Protein AF-A0A3D5JD15-F1 (afdb_monomer_lite)

Foldseek 3Di:
DVVVLVVCVVCVVVCCVLLVHDDSVCSVPDDDVQSVCFRGVQSNVVHPGSVSVCVVPPCLQCQQVDPAQEEAEAECPPPVCHVVPDHDPVSHHPSYHYYYDHD

Sequence (103 aa):
MGWLKFSVVRKWTLLKEALGLSDPSQINGLKTLWEFDDLLTAPLHGFKNVHDYHEKTICRQYLAGIQVPTLLVHALDDSFMVPEVTSQTSELSNLVQTAFVPI

Structure (mmCIF, N/CA/C/O backbone):
data_AF-A0A3D5JD15-F1
#
_entry.id   AF-A0A3D5JD15-F1
#
loop_
_atom_site.group_PDB
_atom_site.id
_atom_site.type_symbol
_atom_site.label_atom_id
_atom_site.label_alt_id
_atom_site.label_comp_id
_atom_site.label_asym_id
_atom_site.label_entity_id
_atom_site.label_seq_id
_atom_site.pdbx_PDB_ins_code
_atom_site.Cartn_x
_atom_site.Cartn_y
_atom_site.Cartn_z
_atom_site.occupancy
_atom_site.B_iso_or_equiv
_atom_site.auth_seq_id
_atom_site.auth_comp_id
_atom_site.auth_asym_id
_atom_site.auth_atom_id
_atom_site.pdbx_PDB_model_num
ATOM 1 N N . MET A 1 1 ? 10.697 8.465 -2.730 1.00 75.94 1 MET A N 1
ATOM 2 C CA . MET A 1 1 ? 10.735 7.787 -4.051 1.00 75.94 1 MET A CA 1
ATOM 3 C C . MET A 1 1 ? 12.131 7.356 -4.527 1.00 75.94 1 MET A C 1
ATOM 5 O O . MET A 1 1 ? 12.222 6.334 -5.193 1.00 75.94 1 MET A O 1
ATOM 9 N N . GLY A 1 2 ? 13.221 8.081 -4.226 1.00 88.19 2 GLY A N 1
ATOM 10 C CA . GLY A 1 2 ? 14.555 7.781 -4.792 1.00 88.19 2 GLY A CA 1
ATOM 11 C C . GLY A 1 2 ? 15.024 6.327 -4.628 1.00 88.19 2 GLY A C 1
ATOM 12 O O . GLY A 1 2 ? 15.436 5.702 -5.601 1.00 88.19 2 GLY A O 1
ATOM 13 N N . TRP A 1 3 ? 14.862 5.753 -3.433 1.00 89.25 3 TRP A N 1
ATOM 14 C CA . TRP A 1 3 ? 15.224 4.357 -3.158 1.00 89.25 3 TRP A CA 1
ATOM 15 C C . TRP A 1 3 ? 14.367 3.321 -3.898 1.00 89.25 3 TRP A C 1
ATOM 17 O O . TRP A 1 3 ? 14.900 2.306 -4.341 1.00 89.25 3 TRP A O 1
ATOM 27 N N . LEU A 1 4 ? 13.066 3.581 -4.074 1.00 91.25 4 LEU A N 1
ATOM 28 C CA . LEU A 1 4 ? 12.158 2.712 -4.837 1.00 91.25 4 LEU A CA 1
ATOM 29 C C . LEU A 1 4 ? 12.621 2.606 -6.292 1.00 91.25 4 LEU A C 1
ATOM 31 O O . LEU A 1 4 ? 12.877 1.508 -6.783 1.00 91.25 4 LEU A O 1
ATOM 35 N N . LYS A 1 5 ? 12.843 3.754 -6.941 1.00 94.06 5 LYS A N 1
ATOM 36 C CA . LYS A 1 5 ? 13.374 3.822 -8.311 1.00 94.06 5 LYS A CA 1
ATOM 37 C C . LYS A 1 5 ? 14.727 3.131 -8.433 1.00 94.06 5 LYS A C 1
ATOM 39 O O . LYS A 1 5 ? 14.914 2.297 -9.313 1.00 94.06 5 LYS A O 1
ATOM 44 N N . PHE A 1 6 ? 15.649 3.433 -7.518 1.00 94.12 6 PHE A N 1
ATOM 45 C CA . PHE A 1 6 ? 16.978 2.827 -7.502 1.00 94.12 6 PHE A CA 1
ATOM 46 C C . PHE A 1 6 ? 16.911 1.299 -7.389 1.00 94.12 6 PHE A C 1
ATOM 48 O O . PHE A 1 6 ? 17.610 0.593 -8.110 1.00 94.12 6 PHE A O 1
ATOM 55 N N . SER A 1 7 ? 16.040 0.774 -6.522 1.00 93.69 7 SER A N 1
ATOM 56 C CA . SER A 1 7 ? 15.857 -0.669 -6.343 1.00 93.69 7 SER A CA 1
ATOM 57 C C . SER A 1 7 ? 15.391 -1.360 -7.627 1.00 93.69 7 SER A C 1
ATOM 59 O O . SER A 1 7 ? 15.904 -2.431 -7.960 1.00 93.69 7 SER A O 1
ATOM 61 N N . VAL A 1 8 ? 14.467 -0.738 -8.368 1.00 94.25 8 VAL A N 1
ATOM 62 C CA . VAL A 1 8 ? 13.955 -1.266 -9.642 1.00 94.25 8 VAL A CA 1
ATOM 63 C C . VAL A 1 8 ? 15.029 -1.207 -10.723 1.00 94.25 8 VAL A C 1
ATOM 65 O O . VAL A 1 8 ? 15.295 -2.224 -11.358 1.00 94.25 8 VAL A O 1
ATOM 68 N N . VAL A 1 9 ? 15.716 -0.070 -10.878 1.00 94.25 9 VAL A N 1
ATOM 69 C CA . VAL A 1 9 ? 16.820 0.078 -11.845 1.00 94.25 9 VAL A CA 1
ATOM 70 C C . VAL A 1 9 ? 17.948 -0.918 -11.552 1.00 94.25 9 VAL A C 1
ATOM 72 O O . VAL A 1 9 ? 18.471 -1.547 -12.467 1.00 94.25 9 VAL A O 1
ATOM 75 N N . ARG A 1 10 ? 18.276 -1.161 -10.277 1.00 95.25 10 ARG A N 1
ATOM 76 C CA . ARG A 1 10 ? 19.257 -2.187 -9.878 1.00 95.25 10 ARG A CA 1
ATOM 77 C C . ARG A 1 10 ? 18.846 -3.599 -10.315 1.00 95.25 10 ARG A C 1
ATOM 79 O O . ARG A 1 10 ? 19.709 -4.419 -10.605 1.00 95.25 10 ARG A O 1
ATOM 86 N N . LYS A 1 11 ? 17.544 -3.892 -10.347 1.00 94.31 11 LYS A N 1
ATOM 87 C CA . LYS A 1 11 ? 16.974 -5.186 -10.763 1.00 94.31 11 LYS A CA 1
ATOM 88 C C . LYS A 1 11 ? 16.532 -5.198 -12.230 1.00 94.31 11 LYS A C 1
ATOM 90 O O . LYS A 1 11 ? 15.847 -6.128 -12.644 1.00 94.31 11 LYS A O 1
ATOM 95 N N . TRP A 1 12 ? 16.912 -4.194 -13.018 1.00 94.44 12 TRP A N 1
ATOM 96 C CA . TRP A 1 12 ? 16.399 -3.973 -14.370 1.00 94.44 12 TRP A CA 1
ATOM 97 C C . TRP A 1 12 ? 16.459 -5.212 -15.267 1.00 94.44 12 TRP A C 1
ATOM 99 O O . TRP A 1 12 ? 15.482 -5.547 -15.932 1.00 94.44 12 TRP A O 1
ATOM 109 N N . THR A 1 13 ? 17.580 -5.935 -15.238 1.00 94.56 13 THR A N 1
ATOM 110 C CA . THR A 1 13 ? 17.782 -7.146 -16.044 1.00 94.56 13 THR A CA 1
ATOM 111 C C . THR A 1 13 ? 16.754 -8.239 -15.765 1.00 94.56 13 THR A C 1
ATOM 113 O O . THR A 1 13 ? 16.452 -9.004 -16.673 1.00 94.56 13 THR A O 1
ATOM 116 N N . LEU A 1 14 ? 16.200 -8.288 -14.550 1.00 94.31 14 LEU A N 1
ATOM 117 C CA . LEU A 1 14 ? 15.187 -9.258 -14.132 1.00 94.31 14 LEU A CA 1
ATOM 118 C C . LEU A 1 14 ? 13.759 -8.795 -14.445 1.00 94.31 14 LEU A C 1
ATOM 120 O O . LEU A 1 14 ? 12.866 -9.624 -14.562 1.00 94.31 14 LEU A O 1
ATOM 124 N N . LEU A 1 15 ? 13.531 -7.481 -14.524 1.00 94.50 15 LEU A N 1
ATOM 125 C CA . LEU A 1 15 ? 12.182 -6.906 -14.548 1.00 94.50 15 LEU A CA 1
ATOM 126 C C . LEU A 1 15 ? 11.758 -6.398 -15.929 1.00 94.50 15 LEU A C 1
ATOM 128 O O . LEU A 1 15 ? 10.566 -6.369 -16.210 1.00 94.50 15 LEU A O 1
ATOM 132 N N . LYS A 1 16 ? 12.701 -6.013 -16.799 1.00 93.31 16 LYS A N 1
ATOM 133 C CA . LYS A 1 16 ? 12.410 -5.339 -18.079 1.00 93.31 16 LYS A CA 1
ATOM 134 C C . LYS A 1 16 ? 11.424 -6.098 -18.979 1.00 93.31 16 LYS A C 1
ATOM 136 O O . LYS A 1 16 ? 10.552 -5.478 -19.575 1.00 93.31 16 LYS A O 1
ATOM 141 N N . GLU A 1 17 ? 11.533 -7.428 -19.039 1.00 92.62 17 GLU A N 1
ATOM 142 C CA . GLU A 1 17 ? 10.667 -8.270 -19.876 1.00 92.62 17 GLU A CA 1
ATOM 143 C C . GLU A 1 17 ? 9.260 -8.370 -19.289 1.00 92.62 17 GLU A C 1
ATOM 145 O O . GLU A 1 17 ? 8.287 -8.153 -20.004 1.00 92.62 17 GLU A O 1
ATOM 150 N N . ALA A 1 18 ? 9.154 -8.603 -17.977 1.00 91.56 18 ALA A N 1
ATOM 151 C CA . ALA A 1 18 ? 7.874 -8.641 -17.270 1.00 91.56 18 ALA A CA 1
ATOM 152 C C . ALA A 1 18 ? 7.139 -7.290 -17.308 1.00 91.56 18 ALA A C 1
ATOM 154 O O . ALA A 1 18 ? 5.915 -7.248 -17.329 1.00 91.56 18 ALA A O 1
ATOM 155 N N . LEU A 1 19 ? 7.891 -6.189 -17.336 1.00 91.75 19 LEU A N 1
ATOM 156 C CA . LEU A 1 19 ? 7.360 -4.832 -17.435 1.00 91.75 19 LEU A CA 1
ATOM 157 C C . LEU A 1 19 ? 7.051 -4.403 -18.876 1.00 91.75 19 LEU A C 1
ATOM 159 O O . LEU A 1 19 ? 6.415 -3.373 -19.074 1.00 91.75 19 LEU A O 1
ATOM 163 N N . GLY A 1 20 ? 7.535 -5.135 -19.884 1.00 91.19 20 GLY A N 1
ATOM 164 C CA . GLY A 1 20 ? 7.450 -4.710 -21.283 1.00 91.19 20 GLY A CA 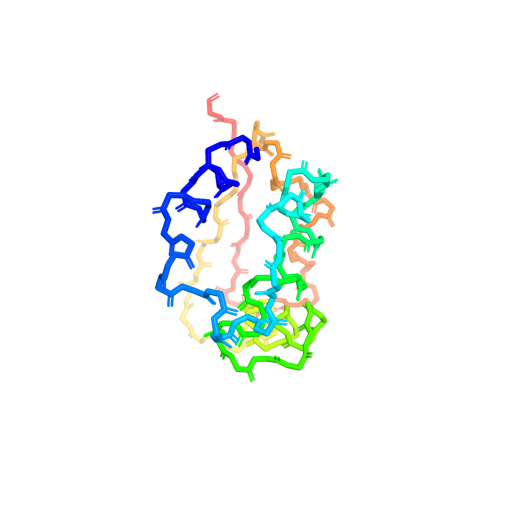1
ATOM 165 C C . GLY A 1 20 ? 8.181 -3.391 -21.571 1.00 91.19 20 GLY A C 1
ATOM 166 O O . GLY A 1 20 ? 7.809 -2.676 -22.499 1.00 91.19 20 GLY A O 1
ATOM 167 N N . LEU A 1 21 ? 9.203 -3.044 -20.778 1.00 91.06 21 LEU A N 1
ATOM 168 C CA . LEU A 1 21 ? 9.939 -1.784 -20.899 1.00 91.06 21 LEU A CA 1
ATOM 169 C C . LEU A 1 21 ? 11.309 -2.004 -21.541 1.00 91.06 21 LEU A C 1
ATOM 171 O O . LEU A 1 21 ? 12.045 -2.926 -21.191 1.00 91.06 21 LEU A O 1
ATOM 175 N N . SER A 1 22 ? 11.683 -1.107 -22.452 1.00 89.56 22 SER A N 1
ATOM 176 C CA . SER A 1 22 ? 12.971 -1.153 -23.152 1.00 89.56 22 SER A CA 1
ATOM 177 C C . SER A 1 22 ? 14.027 -0.224 -22.555 1.00 89.56 22 SER A C 1
ATOM 179 O O . SER A 1 22 ? 15.215 -0.467 -22.759 1.00 89.56 22 SER A O 1
ATOM 181 N N . ASP A 1 23 ? 13.623 0.814 -21.814 1.00 91.12 23 ASP A N 1
ATOM 182 C CA . ASP A 1 23 ? 14.528 1.838 -21.285 1.00 91.12 23 ASP A CA 1
ATOM 183 C C . ASP A 1 23 ? 14.300 2.102 -19.780 1.00 91.12 23 ASP A C 1
ATOM 185 O O . ASP A 1 23 ? 13.219 2.549 -19.383 1.00 91.12 23 ASP A O 1
ATOM 189 N N . PRO A 1 24 ? 15.313 1.891 -18.913 1.00 91.12 24 PRO A N 1
ATOM 190 C CA . PRO A 1 24 ? 15.196 2.185 -17.487 1.00 91.12 24 PRO A CA 1
ATOM 191 C C . PRO A 1 24 ? 15.060 3.685 -17.177 1.00 91.12 24 PRO A C 1
ATOM 193 O O . PRO A 1 24 ? 14.674 4.036 -16.060 1.00 91.12 24 PRO A O 1
ATOM 196 N N . SER A 1 25 ? 15.349 4.588 -18.125 1.00 90.75 25 SER A N 1
ATOM 197 C CA . SER A 1 25 ? 15.193 6.037 -17.929 1.00 90.75 25 SER A CA 1
ATOM 198 C C . SER A 1 25 ? 13.743 6.436 -17.616 1.00 90.75 25 SER A C 1
ATOM 200 O O . SER A 1 25 ? 13.517 7.376 -16.848 1.00 90.75 25 SER A O 1
ATOM 202 N N . GLN A 1 26 ? 12.767 5.655 -18.098 1.00 89.94 26 GLN A N 1
ATOM 203 C CA . GLN A 1 26 ? 11.338 5.841 -17.832 1.00 89.94 26 GLN A CA 1
ATOM 204 C C . GLN A 1 26 ? 11.020 5.799 -16.324 1.00 89.94 26 GLN A C 1
ATOM 206 O O . GLN A 1 26 ? 10.150 6.526 -15.851 1.00 89.94 26 GLN A O 1
ATOM 211 N N . ILE A 1 27 ? 11.784 5.029 -15.539 1.00 92.19 27 ILE A N 1
ATOM 212 C CA . ILE A 1 27 ? 11.623 4.917 -14.078 1.00 92.19 27 ILE A CA 1
ATOM 213 C C . ILE A 1 27 ? 12.081 6.202 -13.368 1.00 92.19 27 ILE A C 1
ATOM 215 O O . ILE A 1 27 ? 11.518 6.609 -12.346 1.00 92.19 27 ILE A O 1
ATOM 219 N N . ASN A 1 28 ? 13.101 6.878 -13.903 1.00 89.31 28 ASN A N 1
ATOM 220 C CA . ASN A 1 28 ? 13.638 8.096 -13.295 1.00 89.31 28 ASN A CA 1
ATOM 221 C C . ASN A 1 28 ? 12.635 9.255 -13.360 1.00 89.31 28 ASN A C 1
ATOM 223 O O . ASN A 1 28 ? 12.604 10.073 -12.435 1.00 89.31 28 ASN A O 1
ATOM 227 N N . GLY A 1 29 ? 11.783 9.281 -14.390 1.00 89.88 29 GLY A N 1
ATOM 228 C CA . GLY A 1 29 ? 10.768 10.314 -14.610 1.00 89.88 29 GLY A CA 1
ATOM 229 C C . GLY A 1 29 ? 9.570 10.278 -13.654 1.00 89.88 29 GLY A C 1
ATOM 230 O O . GLY A 1 29 ? 8.914 11.303 -13.498 1.00 89.88 29 GLY A O 1
ATOM 231 N N . LEU A 1 30 ? 9.311 9.154 -12.977 1.00 94.88 30 LEU A N 1
ATOM 232 C CA . LEU A 1 30 ? 8.119 8.967 -12.134 1.00 94.88 30 LEU A CA 1
ATOM 233 C C . LEU A 1 30 ? 8.120 9.917 -10.931 1.00 94.88 30 LEU A C 1
ATOM 235 O O . LEU A 1 30 ? 9.089 9.967 -10.178 1.00 94.88 30 LEU A O 1
ATOM 239 N N . LYS A 1 31 ? 7.061 10.677 -10.691 1.00 94.06 31 LYS A N 1
ATOM 240 C CA . LYS A 1 31 ? 7.020 11.675 -9.608 1.00 94.06 31 LYS A CA 1
ATOM 241 C C . LYS A 1 31 ? 6.194 11.209 -8.417 1.00 94.06 31 LYS A C 1
ATOM 243 O O . LYS A 1 31 ? 6.471 11.624 -7.294 1.00 94.06 31 LYS A O 1
ATOM 248 N N . THR A 1 32 ? 5.241 10.318 -8.647 1.00 94.00 32 THR A N 1
ATOM 249 C CA . THR A 1 32 ? 4.245 9.890 -7.662 1.00 94.00 32 THR A CA 1
ATOM 250 C C . THR A 1 32 ? 4.280 8.381 -7.429 1.00 94.00 32 THR A C 1
ATOM 252 O O . THR A 1 32 ? 4.795 7.624 -8.252 1.00 94.00 32 THR A O 1
ATOM 255 N N . LEU A 1 33 ? 3.749 7.935 -6.283 1.00 91.81 33 LEU A N 1
ATOM 256 C CA . LEU A 1 33 ? 3.521 6.503 -6.034 1.00 91.81 33 LEU A CA 1
ATOM 257 C C . LEU A 1 33 ? 2.495 5.941 -7.010 1.00 91.81 33 LEU A C 1
ATOM 259 O O . LEU A 1 33 ? 2.669 4.830 -7.470 1.00 91.81 33 LEU A O 1
ATOM 263 N N . TRP A 1 34 ? 1.517 6.749 -7.413 1.00 94.25 34 TRP A N 1
ATOM 264 C CA . TRP A 1 34 ? 0.519 6.365 -8.402 1.00 94.25 34 TRP A CA 1
ATOM 265 C C . TRP A 1 34 ? 1.142 5.984 -9.751 1.00 94.25 34 TRP A C 1
ATOM 267 O O . TRP A 1 34 ? 0.876 4.912 -10.275 1.00 94.25 34 TRP A O 1
ATOM 277 N N . GLU A 1 35 ? 2.029 6.825 -10.294 1.00 95.62 35 GLU A N 1
ATOM 278 C CA . GLU A 1 35 ? 2.751 6.522 -11.542 1.00 95.62 35 GLU A CA 1
ATOM 279 C C . GLU A 1 35 ? 3.689 5.319 -11.382 1.00 95.62 35 GLU A C 1
ATOM 281 O O . GLU A 1 35 ? 3.874 4.541 -12.315 1.00 95.62 35 GLU A O 1
ATOM 286 N N . PHE A 1 36 ? 4.298 5.167 -10.202 1.00 95.75 36 PHE A N 1
ATOM 287 C CA . PHE A 1 36 ? 5.119 4.001 -9.891 1.00 95.75 36 PHE A CA 1
ATOM 288 C C . PHE A 1 36 ? 4.282 2.725 -9.869 1.00 95.75 36 PHE A C 1
ATOM 290 O O . PHE A 1 36 ? 4.672 1.728 -10.471 1.00 95.75 36 PHE A O 1
ATOM 297 N N . ASP A 1 37 ? 3.129 2.760 -9.215 1.00 96.00 37 ASP A N 1
ATOM 298 C CA . ASP A 1 37 ? 2.249 1.614 -9.114 1.00 96.00 37 ASP A CA 1
ATOM 299 C C . ASP A 1 37 ? 1.638 1.267 -10.467 1.00 96.00 37 ASP A C 1
ATOM 301 O O . ASP A 1 37 ? 1.559 0.090 -10.794 1.00 96.00 37 ASP A O 1
ATOM 305 N N . ASP A 1 38 ? 1.307 2.253 -11.299 1.00 96.31 38 ASP A N 1
ATOM 306 C CA . ASP A 1 38 ? 0.778 2.003 -12.641 1.00 96.31 38 ASP A CA 1
ATOM 307 C C . ASP A 1 38 ? 1.815 1.365 -13.569 1.00 96.31 38 ASP A C 1
ATOM 309 O O . ASP A 1 38 ? 1.538 0.363 -14.226 1.00 96.31 38 ASP A O 1
ATOM 313 N N . LEU A 1 39 ? 3.037 1.910 -13.590 1.00 95.19 39 LEU A N 1
ATOM 314 C CA . LEU A 1 39 ? 4.082 1.444 -14.500 1.00 95.19 39 LEU A CA 1
ATOM 315 C C . LEU A 1 39 ? 4.766 0.159 -14.019 1.00 95.19 39 LEU A C 1
ATOM 317 O O . LEU A 1 39 ? 5.300 -0.588 -14.836 1.00 95.19 39 LEU A O 1
ATOM 321 N N . LEU A 1 40 ? 4.826 -0.074 -12.704 1.00 95.31 40 LEU A N 1
ATOM 322 C CA . LEU A 1 40 ? 5.654 -1.127 -12.113 1.00 95.31 40 LEU A CA 1
ATOM 323 C C . LEU A 1 40 ? 4.839 -2.101 -11.270 1.00 95.31 40 LEU A C 1
ATOM 325 O O . LEU A 1 40 ? 4.827 -3.293 -11.568 1.00 95.31 40 LEU A O 1
ATOM 329 N N . THR A 1 41 ? 4.177 -1.629 -10.213 1.00 95.50 41 THR A N 1
ATOM 330 C CA . THR A 1 41 ? 3.513 -2.521 -9.249 1.00 95.50 41 THR A CA 1
ATOM 331 C C . THR A 1 41 ? 2.380 -3.306 -9.902 1.00 95.50 41 THR A C 1
ATOM 333 O O . THR A 1 41 ? 2.356 -4.530 -9.797 1.00 95.5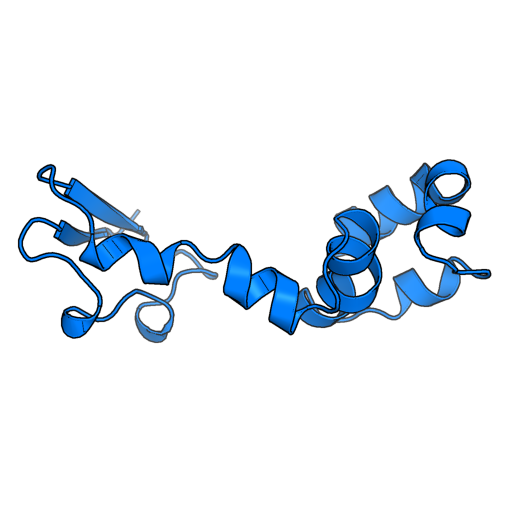0 41 THR A O 1
ATOM 336 N N . ALA A 1 42 ? 1.477 -2.637 -10.612 1.00 96.50 42 ALA A N 1
ATOM 337 C CA . ALA A 1 42 ? 0.336 -3.247 -11.270 1.00 96.50 42 ALA A CA 1
ATOM 338 C C . ALA A 1 42 ? 0.752 -4.337 -12.277 1.00 96.50 42 ALA A C 1
ATOM 340 O O . ALA A 1 42 ? 0.361 -5.490 -12.066 1.00 96.50 42 ALA A O 1
ATOM 341 N N . PRO A 1 43 ? 1.593 -4.058 -13.295 1.00 95.44 43 PRO A N 1
ATOM 342 C CA . PRO A 1 43 ? 1.975 -5.072 -14.275 1.00 95.44 43 PRO A CA 1
ATOM 343 C C . PRO A 1 43 ? 2.788 -6.219 -13.663 1.00 95.44 43 PRO A C 1
ATOM 345 O O . PRO A 1 43 ? 2.538 -7.376 -13.999 1.00 95.44 43 PRO A O 1
ATOM 348 N N . LEU A 1 44 ? 3.700 -5.950 -12.716 1.00 95.19 44 LEU A N 1
ATOM 349 C CA . LEU A 1 44 ? 4.492 -7.014 -12.074 1.00 95.19 44 LEU A CA 1
ATOM 350 C C . LEU A 1 44 ? 3.646 -8.004 -11.272 1.00 95.19 44 LEU A C 1
ATOM 352 O O . LEU A 1 44 ? 4.061 -9.147 -11.092 1.00 95.19 44 LEU A O 1
ATOM 356 N N . HIS A 1 45 ? 2.481 -7.576 -10.789 1.00 94.50 45 HIS A N 1
ATOM 357 C CA . HIS A 1 45 ? 1.585 -8.407 -9.987 1.00 94.50 45 HIS A CA 1
ATOM 358 C C . HIS A 1 45 ? 0.319 -8.825 -10.753 1.00 94.50 45 HIS A C 1
ATOM 360 O O . HIS A 1 45 ? -0.608 -9.368 -10.156 1.00 94.50 45 HIS A O 1
ATOM 366 N N . GLY A 1 46 ? 0.279 -8.613 -12.074 1.00 94.94 46 GLY A N 1
ATOM 367 C CA . GLY A 1 46 ? -0.817 -9.065 -12.935 1.00 94.94 46 GLY A CA 1
ATOM 368 C C . GLY A 1 46 ? -2.111 -8.254 -12.816 1.00 94.94 46 GLY A C 1
ATOM 369 O O . GLY A 1 46 ? -3.168 -8.729 -13.234 1.00 94.94 46 GLY A O 1
ATOM 370 N N . PHE A 1 47 ? -2.051 -7.044 -12.259 1.00 97.12 47 PHE A N 1
ATOM 371 C CA . PHE A 1 47 ? -3.165 -6.098 -12.291 1.00 97.12 47 PHE A CA 1
ATOM 372 C C . PHE A 1 47 ? -3.216 -5.379 -13.636 1.00 97.12 47 PHE A C 1
ATOM 374 O O . PHE A 1 47 ? -2.200 -5.194 -14.305 1.00 97.12 47 PHE A O 1
ATOM 381 N N . LYS A 1 48 ? -4.414 -4.941 -14.032 1.00 95.62 48 LYS A N 1
ATOM 382 C CA . LYS A 1 48 ? -4.604 -4.249 -15.318 1.00 95.62 48 LYS A CA 1
ATOM 383 C C . LYS A 1 48 ? -3.928 -2.878 -15.358 1.00 95.62 48 LYS A C 1
ATOM 385 O O . LYS A 1 48 ? -3.453 -2.469 -16.410 1.00 95.62 48 LYS A O 1
ATOM 390 N N . ASN A 1 49 ? -3.975 -2.161 -14.240 1.00 96.19 49 ASN A N 1
ATOM 391 C CA . ASN A 1 49 ? -3.430 -0.823 -14.030 1.00 96.19 49 ASN A CA 1
ATOM 392 C C . ASN A 1 49 ? -3.477 -0.499 -12.526 1.00 96.19 49 ASN A C 1
ATOM 394 O O . ASN A 1 49 ? -3.949 -1.304 -11.717 1.00 96.19 49 ASN A O 1
ATOM 398 N N . VAL A 1 50 ? -3.026 0.695 -12.157 1.00 96.81 50 VAL A N 1
ATOM 399 C CA . VAL A 1 50 ? -3.051 1.206 -10.778 1.00 96.81 50 VAL A CA 1
ATOM 400 C C . VAL A 1 50 ? -4.446 1.225 -10.146 1.00 96.81 50 VAL A C 1
ATOM 402 O O . VAL A 1 50 ? -4.580 0.938 -8.959 1.00 96.81 50 VAL A O 1
ATOM 405 N N . HIS A 1 51 ? -5.504 1.488 -10.919 1.00 96.19 51 HIS A N 1
ATOM 406 C CA . HIS A 1 51 ? -6.873 1.473 -10.396 1.00 96.19 51 HIS A CA 1
ATOM 407 C C . HIS A 1 51 ? -7.306 0.057 -10.000 1.00 96.19 51 HIS A C 1
ATOM 409 O O . HIS A 1 51 ? -7.777 -0.135 -8.885 1.00 96.19 51 HIS A O 1
ATOM 415 N N . ASP A 1 52 ? -7.087 -0.931 -10.876 1.00 96.75 52 ASP A N 1
ATOM 416 C CA . ASP A 1 52 ? -7.384 -2.346 -10.607 1.00 96.75 52 ASP A CA 1
ATOM 417 C C . ASP A 1 52 ? -6.562 -2.875 -9.423 1.00 96.75 52 ASP A C 1
ATOM 419 O O . ASP A 1 52 ? -7.064 -3.642 -8.600 1.00 96.75 52 ASP A O 1
ATOM 423 N N . TYR A 1 53 ? -5.308 -2.427 -9.312 1.00 96.12 53 TYR A N 1
ATOM 424 C CA . TYR A 1 53 ? -4.457 -2.706 -8.161 1.00 96.12 53 TYR A CA 1
ATOM 425 C C . TYR A 1 53 ? -5.075 -2.169 -6.868 1.00 96.12 53 TYR A C 1
ATOM 427 O O . TYR A 1 53 ? -5.319 -2.951 -5.949 1.00 96.12 53 TYR A O 1
ATOM 435 N N . HIS A 1 54 ? -5.378 -0.872 -6.782 1.00 92.69 54 HIS A N 1
ATOM 436 C CA . HIS A 1 54 ? -5.945 -0.300 -5.561 1.00 92.69 54 HIS A CA 1
ATOM 437 C C . HIS A 1 54 ? -7.322 -0.886 -5.235 1.00 92.69 54 HIS A C 1
ATOM 439 O O . HIS A 1 54 ? -7.545 -1.293 -4.100 1.00 92.69 54 HIS A O 1
ATOM 445 N N . GLU A 1 55 ? -8.219 -1.019 -6.210 1.00 92.12 55 GLU A N 1
ATOM 446 C CA . GLU A 1 55 ? -9.568 -1.554 -5.990 1.00 92.12 55 GLU A CA 1
ATOM 447 C C . GLU A 1 55 ? -9.542 -2.951 -5.350 1.00 92.12 55 GLU A C 1
ATOM 449 O O . GLU A 1 55 ? -10.309 -3.239 -4.432 1.00 92.12 55 GLU A O 1
ATOM 454 N N . LYS A 1 56 ? -8.616 -3.813 -5.784 1.00 92.56 56 LYS A N 1
ATOM 455 C CA . LYS A 1 56 ? -8.500 -5.182 -5.267 1.00 92.56 56 LYS A CA 1
ATOM 456 C C . LYS A 1 56 ? -7.689 -5.295 -3.980 1.00 92.56 56 LYS A C 1
ATOM 458 O O . LYS A 1 56 ? -7.896 -6.251 -3.232 1.00 92.56 56 LYS A O 1
ATOM 463 N N . THR A 1 57 ? -6.751 -4.380 -3.738 1.00 91.81 57 THR A N 1
ATOM 464 C CA . THR A 1 57 ? -5.769 -4.514 -2.647 1.00 91.81 57 THR 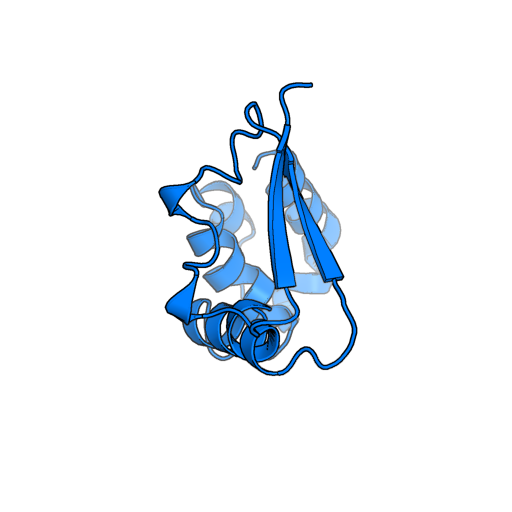A CA 1
ATOM 465 C C . THR A 1 57 ? -6.019 -3.613 -1.453 1.00 91.81 57 THR A C 1
ATOM 467 O O . THR A 1 57 ? -5.5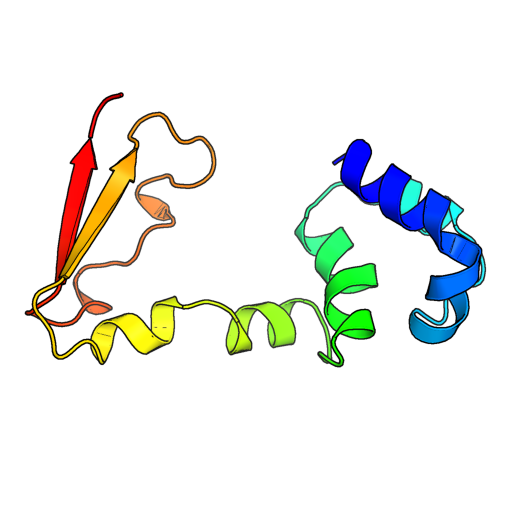13 -3.925 -0.373 1.00 91.81 57 THR A O 1
ATOM 470 N N . ILE A 1 58 ? -6.797 -2.530 -1.584 1.00 89.12 58 ILE A N 1
ATOM 471 C CA . ILE A 1 58 ? -7.127 -1.738 -0.399 1.00 89.12 58 ILE A CA 1
ATOM 472 C C . ILE A 1 58 ? -7.918 -2.619 0.573 1.00 89.12 58 ILE A C 1
ATOM 474 O O . ILE A 1 58 ? -8.666 -3.503 0.171 1.00 89.12 58 ILE A O 1
ATOM 478 N N . CYS A 1 59 ? -7.730 -2.420 1.873 1.00 88.88 59 CYS A N 1
ATOM 479 C CA . CYS A 1 59 ? -8.427 -3.214 2.883 1.00 88.88 59 CYS A CA 1
ATOM 480 C C . CYS A 1 59 ? -9.807 -2.642 3.248 1.00 88.88 59 CYS A C 1
ATOM 482 O O . CYS A 1 59 ? -10.597 -3.321 3.904 1.00 88.88 59 CYS A O 1
ATOM 484 N N . ARG A 1 60 ? -10.095 -1.400 2.831 1.00 88.56 60 ARG A N 1
ATOM 485 C CA . ARG A 1 60 ? -11.257 -0.607 3.263 1.00 88.56 60 ARG A CA 1
ATOM 486 C C . ARG A 1 60 ? -12.580 -1.352 3.080 1.00 88.56 60 ARG A C 1
ATOM 488 O O . ARG A 1 60 ? -13.384 -1.382 4.004 1.00 88.56 60 ARG A O 1
ATOM 495 N N . GLN A 1 61 ? -12.773 -2.016 1.943 1.00 88.00 61 GLN A N 1
ATOM 496 C CA . GLN A 1 61 ? -13.997 -2.754 1.618 1.00 88.00 61 GLN A CA 1
ATOM 497 C C . GLN A 1 61 ? -14.274 -3.949 2.541 1.00 88.00 61 GLN A C 1
ATOM 499 O O . GLN A 1 61 ? -15.408 -4.413 2.608 1.00 88.00 61 GLN A O 1
ATOM 504 N N . TYR A 1 62 ? -13.269 -4.449 3.265 1.00 91.62 62 TYR A N 1
ATOM 505 C CA . TYR A 1 62 ? -13.434 -5.582 4.178 1.00 91.62 62 TYR A CA 1
ATOM 506 C C . TYR A 1 62 ? -13.736 -5.153 5.619 1.00 91.62 62 TYR A C 1
ATOM 508 O O . TYR A 1 62 ? -14.173 -5.981 6.418 1.00 91.62 62 TYR A O 1
ATOM 516 N N . LEU A 1 63 ? -13.537 -3.876 5.969 1.00 93.31 63 LEU A N 1
ATOM 517 C CA . LEU A 1 63 ? -13.669 -3.392 7.349 1.00 93.31 63 LEU A CA 1
ATOM 518 C C . LEU A 1 63 ? -15.105 -3.502 7.879 1.00 93.31 63 LEU A C 1
ATOM 520 O O . LEU A 1 63 ? -15.311 -3.843 9.046 1.00 93.31 63 LEU A O 1
ATOM 524 N N . ALA A 1 64 ? -16.097 -3.301 7.011 1.00 93.94 64 ALA A N 1
ATOM 525 C CA . ALA A 1 64 ? -17.509 -3.508 7.331 1.00 93.94 64 ALA A CA 1
ATOM 526 C C . ALA A 1 64 ? -17.835 -4.969 7.701 1.00 93.94 64 ALA A C 1
ATOM 528 O O . ALA A 1 64 ? -18.808 -5.232 8.404 1.00 93.94 64 ALA A O 1
ATOM 529 N N . GLY A 1 65 ? -17.017 -5.926 7.253 1.00 95.38 65 GLY A N 1
ATOM 530 C CA . GLY A 1 65 ? -17.201 -7.354 7.507 1.00 95.38 65 GLY A CA 1
ATOM 531 C C . GLY A 1 65 ? -16.595 -7.857 8.819 1.00 95.38 65 GLY A C 1
ATOM 532 O O . GLY A 1 65 ? -16.795 -9.025 9.151 1.00 95.38 65 GLY A O 1
ATOM 533 N N . ILE A 1 66 ? -15.859 -7.026 9.566 1.00 96.56 66 ILE A N 1
ATOM 534 C CA . ILE A 1 66 ? -15.172 -7.442 10.797 1.00 96.56 66 ILE A CA 1
ATOM 535 C C . ILE A 1 66 ? -16.191 -7.886 11.862 1.00 96.56 66 ILE A C 1
ATOM 537 O O . ILE A 1 66 ? -17.038 -7.105 12.297 1.00 96.56 66 ILE A O 1
ATOM 541 N N . GLN A 1 67 ? -16.073 -9.146 12.301 1.00 97.06 67 GLN A N 1
ATOM 542 C CA . GLN A 1 67 ? -16.945 -9.781 13.307 1.00 97.06 67 GLN A CA 1
ATOM 543 C C . GLN A 1 67 ? -16.305 -9.904 14.700 1.00 97.06 67 GLN A C 1
ATOM 545 O O . GLN A 1 67 ? -16.941 -10.369 15.642 1.00 97.06 67 GLN A O 1
ATOM 550 N N . VAL A 1 68 ? -15.037 -9.514 14.840 1.00 97.44 68 VAL A N 1
ATOM 551 C CA . VAL A 1 68 ? -14.297 -9.559 16.106 1.00 97.44 68 VAL A CA 1
ATOM 552 C C . VAL A 1 68 ? -14.079 -8.123 16.581 1.00 97.44 68 VAL A C 1
ATOM 554 O O . VAL A 1 68 ? -13.647 -7.305 15.765 1.00 97.44 68 VAL A O 1
ATOM 557 N N . PRO A 1 69 ? -14.340 -7.794 17.862 1.00 97.56 69 PRO A N 1
ATOM 558 C CA . PRO A 1 69 ? -14.049 -6.469 18.403 1.00 97.56 69 PRO A CA 1
ATOM 559 C C . PRO A 1 69 ? -12.618 -6.033 18.072 1.00 97.56 69 PRO A C 1
ATOM 561 O O . PRO A 1 69 ? -11.660 -6.705 18.453 1.00 97.56 69 PRO A O 1
ATOM 564 N N . THR A 1 70 ? -12.481 -4.940 17.321 1.00 96.31 70 THR A N 1
ATOM 565 C CA . THR A 1 70 ? -11.204 -4.495 16.744 1.00 96.31 70 THR A CA 1
ATOM 566 C C . THR A 1 70 ? -11.000 -3.008 17.001 1.00 96.31 70 THR A C 1
ATOM 568 O O . THR A 1 70 ? -11.905 -2.204 16.790 1.00 96.31 70 THR A O 1
ATOM 571 N N . LEU A 1 71 ? -9.792 -2.634 17.423 1.00 95.19 71 LEU A N 1
ATOM 572 C CA . LEU A 1 71 ? -9.374 -1.242 17.570 1.00 95.19 71 LEU A CA 1
ATOM 573 C C . LEU A 1 71 ? -8.364 -0.893 16.470 1.00 95.19 71 LEU A C 1
ATOM 575 O O . LEU A 1 71 ? -7.293 -1.492 16.402 1.00 95.19 71 LEU A O 1
ATOM 579 N N . LEU A 1 72 ? -8.701 0.082 15.628 1.00 92.31 72 LEU A N 1
ATOM 580 C CA . LEU A 1 72 ? -7.799 0.686 14.649 1.00 92.31 72 LEU A CA 1
ATOM 581 C C . LEU A 1 72 ? -7.143 1.919 15.276 1.00 92.31 72 LEU A C 1
ATOM 583 O O . LEU A 1 72 ? -7.837 2.844 15.699 1.00 92.31 72 LEU A O 1
ATOM 587 N N . VAL A 1 73 ? -5.814 1.933 15.350 1.00 92.31 73 VAL A N 1
ATOM 588 C CA . VAL A 1 73 ? -5.051 3.036 15.948 1.00 92.31 73 VAL A CA 1
ATOM 589 C C . VAL A 1 73 ? -4.275 3.762 14.858 1.00 92.31 73 VAL A C 1
ATOM 591 O O . VAL A 1 73 ? -3.512 3.140 14.121 1.00 92.31 73 VAL A O 1
ATOM 594 N N . HIS A 1 74 ? -4.465 5.074 14.778 1.00 91.00 74 HIS A N 1
ATOM 595 C CA . HIS A 1 74 ? -3.771 5.971 13.863 1.00 91.00 74 HIS A CA 1
ATOM 596 C C . HIS A 1 74 ? -2.915 6.956 14.656 1.00 91.00 74 HIS A C 1
ATOM 598 O O . HIS A 1 74 ? -3.333 7.457 15.699 1.00 91.00 74 HIS A O 1
ATOM 604 N N . ALA A 1 75 ? -1.723 7.250 14.156 1.00 91.06 75 ALA A N 1
ATOM 605 C CA . ALA A 1 75 ? -0.871 8.284 14.718 1.00 91.06 75 ALA A CA 1
ATOM 606 C C . ALA A 1 75 ? -1.276 9.655 14.165 1.00 91.06 75 ALA A C 1
ATOM 608 O O . ALA A 1 75 ? -1.490 9.797 12.963 1.00 91.06 75 ALA A O 1
ATOM 609 N N . LEU A 1 76 ? -1.396 10.661 15.032 1.00 88.94 76 LEU A N 1
ATOM 610 C CA . LEU A 1 76 ? -1.778 12.020 14.625 1.00 88.94 76 LEU A CA 1
ATOM 611 C C . LEU A 1 76 ? -0.698 12.731 13.802 1.00 88.94 76 LEU A C 1
ATOM 613 O O . LEU A 1 76 ? -1.012 13.649 13.049 1.00 88.94 76 LEU A O 1
ATOM 617 N N . ASP A 1 77 ? 0.560 12.331 13.954 1.00 89.56 77 ASP A N 1
ATOM 618 C CA . ASP A 1 77 ? 1.721 12.889 13.264 1.00 89.56 77 ASP A CA 1
ATOM 619 C C . ASP A 1 77 ? 2.130 12.082 12.015 1.00 89.56 77 ASP A C 1
ATOM 621 O O . ASP A 1 77 ? 3.122 12.410 11.359 1.00 89.56 77 ASP A O 1
ATOM 625 N N . ASP A 1 78 ? 1.355 11.059 11.631 1.00 89.25 78 ASP A N 1
ATOM 626 C CA . ASP A 1 78 ? 1.608 10.293 10.411 1.00 89.25 78 ASP A CA 1
ATOM 627 C C . ASP A 1 78 ? 1.215 11.089 9.159 1.00 89.25 78 ASP A C 1
ATOM 629 O O . ASP A 1 78 ? 0.043 11.249 8.815 1.00 89.25 78 ASP A O 1
ATOM 633 N N . SER A 1 79 ? 2.233 11.540 8.425 1.00 82.69 79 SER A N 1
ATOM 634 C CA . SER A 1 79 ? 2.087 12.281 7.166 1.00 82.69 79 SER A CA 1
ATOM 635 C C . SER A 1 79 ? 1.354 11.534 6.037 1.00 82.69 79 SER A C 1
ATOM 637 O O . SER A 1 79 ?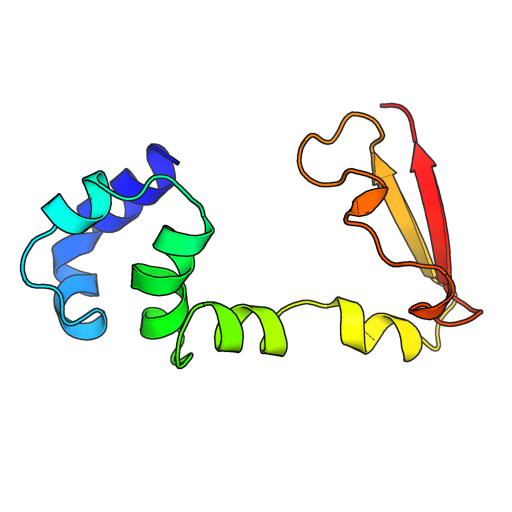 0.968 12.171 5.056 1.00 82.69 79 SER A O 1
ATOM 639 N N . PHE A 1 80 ? 1.166 10.213 6.139 1.00 82.38 80 PHE A N 1
ATOM 640 C CA . PHE A 1 80 ? 0.417 9.412 5.165 1.00 82.38 80 PHE A CA 1
ATOM 641 C C . PHE A 1 80 ? -1.026 9.132 5.591 1.00 82.38 80 PHE A C 1
ATOM 643 O O . PHE A 1 80 ? -1.879 8.953 4.724 1.00 82.38 80 PHE A O 1
ATOM 650 N N . MET A 1 81 ? -1.305 9.088 6.894 1.00 82.56 81 MET A N 1
ATOM 651 C CA . MET A 1 81 ? -2.590 8.654 7.453 1.00 82.56 81 MET A CA 1
ATOM 652 C C . MET A 1 81 ? -3.346 9.819 8.095 1.00 82.56 81 MET A C 1
ATOM 654 O O . MET A 1 81 ? -3.700 9.783 9.272 1.00 82.56 81 MET A O 1
ATOM 658 N N . VAL A 1 82 ? -3.624 10.853 7.299 1.00 79.50 82 VAL A N 1
ATOM 659 C CA . VAL A 1 82 ? -4.452 11.986 7.737 1.00 79.50 82 VAL A CA 1
ATOM 660 C C . VAL A 1 82 ? -5.919 11.565 7.933 1.00 79.50 82 VAL A C 1
ATOM 662 O O . VAL A 1 82 ? -6.388 10.654 7.242 1.00 79.50 82 VAL A O 1
ATOM 665 N N . PRO A 1 83 ? -6.682 12.195 8.846 1.00 74.81 83 PRO A N 1
ATOM 666 C CA . PRO A 1 83 ? -8.065 11.805 9.133 1.00 74.81 83 PRO A CA 1
ATOM 667 C C . PRO A 1 83 ? -8.950 11.683 7.885 1.00 74.81 83 PRO A C 1
ATOM 669 O O . PRO A 1 83 ? -9.762 10.765 7.787 1.00 74.81 83 PRO A O 1
ATOM 672 N N . GLU A 1 84 ? -8.740 12.542 6.889 1.00 79.81 84 GLU A N 1
ATOM 673 C CA . GLU A 1 84 ? -9.493 12.577 5.635 1.00 79.81 84 GLU A CA 1
ATOM 674 C C . GLU A 1 84 ? -9.294 11.324 4.771 1.00 79.81 84 GLU A C 1
ATOM 676 O O . GLU A 1 84 ? -10.178 10.977 3.987 1.00 79.81 84 GLU A O 1
ATOM 681 N N . VAL A 1 85 ? -8.155 10.633 4.907 1.00 80.75 85 VAL A N 1
ATOM 682 C CA . VAL A 1 85 ? -7.862 9.393 4.169 1.00 80.75 85 VAL A CA 1
ATOM 683 C C . VAL A 1 85 ? -8.170 8.138 4.977 1.00 80.75 85 VAL A C 1
ATOM 685 O O . VAL A 1 85 ? -8.005 7.030 4.467 1.00 80.75 85 VAL A O 1
ATOM 688 N N . THR A 1 86 ? -8.639 8.274 6.219 1.00 82.88 86 THR A N 1
ATOM 689 C CA . THR A 1 86 ? -9.072 7.131 7.033 1.00 82.88 86 THR A CA 1
ATOM 690 C C . THR A 1 86 ? -10.486 6.670 6.668 1.00 82.88 86 THR A C 1
ATOM 692 O O . THR A 1 86 ? -11.175 7.276 5.839 1.00 82.88 86 THR A O 1
ATOM 695 N N . SER A 1 87 ? -10.888 5.517 7.198 1.00 83.81 87 SER A N 1
AT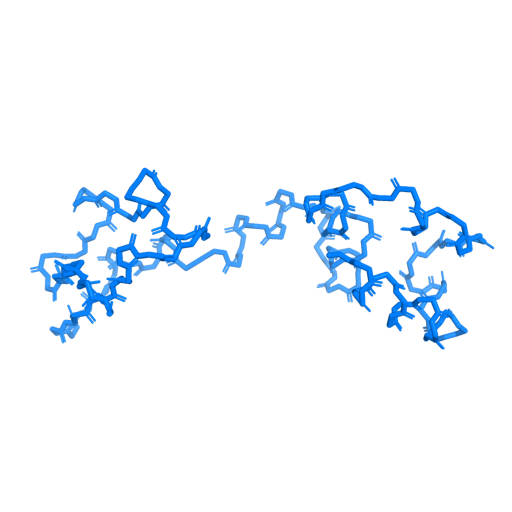OM 696 C CA . SER A 1 87 ? -12.224 4.958 6.979 1.00 83.81 87 SER A CA 1
ATOM 697 C C . SER A 1 87 ? -13.276 5.768 7.723 1.00 83.81 87 SER A C 1
ATOM 699 O O . SER A 1 87 ? -13.129 6.032 8.916 1.00 83.81 87 SER A O 1
ATOM 701 N N . GLN A 1 88 ? -14.351 6.139 7.031 1.00 83.38 88 GLN A N 1
ATOM 702 C CA . GLN A 1 88 ? -15.481 6.806 7.670 1.00 83.38 88 GLN A CA 1
ATOM 703 C C . GLN A 1 88 ? -16.251 5.803 8.528 1.00 83.38 88 GLN A C 1
ATOM 705 O O . GLN A 1 88 ? -16.297 4.616 8.213 1.00 83.38 88 GLN A O 1
ATOM 710 N N . THR A 1 89 ? -16.923 6.267 9.583 1.00 79.81 89 THR A N 1
ATOM 711 C CA . THR A 1 89 ? -17.709 5.392 10.471 1.00 79.81 89 THR A CA 1
ATOM 712 C C . THR A 1 89 ? -18.742 4.549 9.714 1.00 79.81 89 THR A C 1
ATOM 714 O O . THR A 1 89 ? -18.993 3.412 10.094 1.00 79.81 89 THR A O 1
ATOM 717 N N . SER A 1 90 ? -19.308 5.067 8.619 1.00 83.00 90 SER A N 1
ATOM 718 C CA . SER A 1 90 ? -20.256 4.350 7.752 1.00 83.00 90 SER A CA 1
ATOM 719 C C . SER A 1 90 ? -19.649 3.159 7.000 1.00 83.00 90 SER A C 1
ATOM 721 O O . SER A 1 90 ? -20.386 2.296 6.533 1.00 83.00 90 SER A O 1
ATOM 723 N N . GLU A 1 91 ? -18.324 3.104 6.877 1.00 88.31 91 GLU A N 1
ATOM 724 C CA . GLU A 1 91 ? -17.573 2.046 6.191 1.00 88.31 91 GLU A CA 1
ATOM 725 C C . GLU A 1 91 ? -17.057 0.974 7.167 1.00 88.31 91 GLU A C 1
ATOM 727 O O . GLU A 1 91 ? -16.401 0.013 6.758 1.00 88.31 91 GLU A O 1
ATOM 732 N N . LEU A 1 92 ? -17.329 1.137 8.464 1.00 91.94 92 LEU A N 1
ATOM 733 C CA . LEU A 1 92 ? -16.843 0.274 9.532 1.00 91.94 92 LEU A CA 1
ATOM 734 C C . LEU A 1 92 ? -17.963 -0.609 10.088 1.00 91.94 92 LEU A C 1
ATOM 736 O O . LEU A 1 92 ? -19.126 -0.219 10.164 1.00 91.94 92 LEU A O 1
ATOM 740 N N . SER A 1 93 ? -17.594 -1.811 10.529 1.00 94.50 93 SER A N 1
ATOM 741 C CA . SER A 1 93 ? -18.464 -2.627 11.376 1.00 94.50 93 SER A CA 1
ATOM 742 C C . SER A 1 93 ? -18.695 -1.920 12.715 1.00 94.50 93 SER A C 1
ATOM 744 O O . SER A 1 93 ? -17.786 -1.289 13.250 1.00 94.50 93 SER A O 1
ATOM 746 N N . ASN A 1 94 ? -19.869 -2.108 13.324 1.00 94.12 94 ASN A N 1
ATOM 747 C CA . ASN A 1 94 ? -20.167 -1.609 14.677 1.00 94.12 94 ASN A CA 1
ATOM 748 C C . ASN A 1 94 ? -19.235 -2.191 15.761 1.00 94.12 94 ASN A C 1
ATOM 750 O O . ASN A 1 94 ? -19.233 -1.726 16.898 1.00 94.12 94 ASN A O 1
ATOM 754 N N . LEU A 1 95 ? -18.468 -3.233 15.423 1.00 95.94 95 LEU A N 1
ATOM 755 C CA . LEU A 1 95 ? -17.459 -3.852 16.285 1.00 95.94 95 LEU A CA 1
ATOM 756 C C . LEU A 1 95 ? -16.063 -3.236 16.117 1.00 95.94 95 LEU A C 1
ATOM 758 O O . LEU A 1 95 ? -15.124 -3.663 16.791 1.00 95.94 95 LEU A O 1
ATOM 762 N N . VAL A 1 96 ? -15.911 -2.260 15.223 1.00 95.69 96 VAL A N 1
ATOM 763 C CA . VAL A 1 96 ? -14.650 -1.567 14.968 1.00 95.69 96 VAL A CA 1
ATOM 764 C C . VAL A 1 96 ? -14.693 -0.187 15.606 1.00 95.69 96 VAL A C 1
ATOM 766 O O . VAL A 1 96 ? -15.624 0.586 15.399 1.00 95.69 96 VAL A O 1
ATOM 769 N N . GLN A 1 97 ? -13.653 0.132 16.367 1.00 93.38 97 GLN A N 1
ATOM 770 C CA . GLN A 1 97 ? -13.427 1.461 16.925 1.00 93.38 97 GLN A CA 1
ATOM 771 C C . GLN A 1 97 ? -12.140 2.044 16.349 1.00 93.38 97 GLN A C 1
ATOM 773 O O . GLN A 1 97 ? -11.204 1.307 16.043 1.00 93.38 97 GLN A O 1
ATOM 778 N N . THR A 1 98 ? -12.082 3.366 16.222 1.00 91.94 98 THR A N 1
ATOM 779 C CA . THR A 1 98 ? -10.897 4.094 15.753 1.00 91.94 98 THR A CA 1
ATOM 780 C C . THR A 1 98 ? -10.376 5.008 16.854 1.00 91.94 98 THR A C 1
ATOM 782 O O . THR A 1 98 ? -11.162 5.725 17.473 1.00 91.94 98 THR A O 1
ATOM 785 N N . ALA A 1 99 ? -9.064 5.034 17.061 1.00 91.25 99 ALA A N 1
ATOM 786 C CA . ALA A 1 99 ? -8.398 5.970 17.958 1.00 91.25 99 ALA A CA 1
ATOM 787 C C . ALA A 1 99 ? -7.268 6.695 17.223 1.00 91.25 99 ALA A C 1
ATOM 789 O O . ALA A 1 99 ? -6.483 6.066 16.518 1.00 91.25 99 ALA A O 1
ATOM 790 N N . PHE A 1 100 ? -7.173 8.007 17.428 1.00 90.44 100 PHE A N 1
ATOM 791 C CA . PHE A 1 100 ? -6.049 8.816 16.971 1.00 90.44 100 PHE A CA 1
ATOM 792 C C . PHE A 1 100 ? -5.198 9.196 18.176 1.00 90.44 100 PHE A C 1
ATOM 794 O O . PHE A 1 100 ? -5.717 9.764 19.139 1.00 90.44 100 PHE A O 1
ATOM 801 N N . VAL A 1 101 ? -3.914 8.859 18.140 1.00 91.50 101 VAL A N 1
ATOM 802 C CA . VAL A 1 101 ? -2.998 9.056 19.267 1.00 91.50 101 VAL A CA 1
ATOM 803 C C . VAL A 1 101 ? -1.890 10.044 18.896 1.00 91.50 101 VAL A C 1
ATOM 805 O O . VAL A 1 101 ? -1.337 9.938 17.801 1.00 91.50 101 VAL A O 1
ATOM 808 N N . PRO A 1 102 ? -1.556 11.014 19.766 1.00 87.75 102 PRO A N 1
ATOM 809 C CA . PRO A 1 102 ? -0.310 11.756 19.636 1.00 87.75 102 PRO A CA 1
ATOM 810 C C . PRO A 1 102 ? 0.841 10.818 20.018 1.00 87.75 102 PRO A C 1
ATOM 812 O O . PRO A 1 102 ? 0.756 10.145 21.049 1.00 87.75 102 PRO A O 1
ATOM 815 N N . ILE A 1 103 ? 1.875 10.743 19.180 1.00 71.12 103 ILE A N 1
ATOM 816 C CA . ILE A 1 103 ? 3.131 10.056 19.511 1.00 71.12 103 ILE A CA 1
ATOM 817 C C . ILE A 1 103 ? 4.094 11.058 20.152 1.00 71.12 103 ILE A C 1
ATOM 819 O O . ILE A 1 103 ? 4.108 12.231 19.715 1.00 71.12 103 ILE A O 1
#

pLDDT: mean 91.39, std 5.24, range [71.12, 97.56]

Secondary structure (DSSP, 8-state):
-HHHHHHHHHTHHHHHHHHT-S-THHHHT--SHHHHIIIIIHHHTT-SSHHHHHHHH-SHHHHTT--S-EEEEEETT-TT--GGGSPPGGGS-TTEEEEEE--

Radius of gyration: 17.81 Å; chains: 1; bounding box: 40×23×43 Å